Protein AF-A0A7W8LLH9-F1 (afdb_monomer_lite)

Structure (mmCIF, N/CA/C/O backbone):
data_AF-A0A7W8LLH9-F1
#
_entry.id   AF-A0A7W8LLH9-F1
#
loop_
_atom_site.group_PDB
_atom_site.id
_atom_site.type_symbol
_atom_site.label_atom_id
_atom_site.label_alt_id
_atom_site.label_comp_id
_atom_site.label_asym_id
_atom_site.label_entity_id
_atom_site.label_seq_id
_atom_site.pdbx_PDB_ins_code
_atom_site.Cartn_x
_atom_site.Cartn_y
_atom_site.Cartn_z
_atom_site.occupancy
_atom_site.B_iso_or_equiv
_atom_site.auth_seq_id
_atom_site.auth_comp_id
_atom_site.auth_asym_id
_atom_site.auth_atom_id
_atom_site.pdbx_PDB_model_num
ATOM 1 N N . MET A 1 1 ? 4.913 -6.578 -1.506 1.00 95.44 1 MET A N 1
ATOM 2 C CA . MET A 1 1 ? 4.907 -6.444 -0.032 1.00 95.44 1 MET A CA 1
ATOM 3 C C . MET A 1 1 ? 3.477 -6.186 0.408 1.00 95.44 1 MET A C 1
ATOM 5 O O . MET A 1 1 ? 2.700 -5.723 -0.421 1.00 95.44 1 MET A O 1
ATOM 9 N N . THR A 1 2 ? 3.127 -6.516 1.652 1.00 96.88 2 THR A N 1
ATOM 10 C CA . THR A 1 2 ? 1.766 -6.347 2.184 1.00 96.88 2 THR A CA 1
ATOM 11 C C . THR A 1 2 ? 1.833 -5.666 3.542 1.00 96.88 2 THR A C 1
ATOM 13 O O . THR A 1 2 ? 2.620 -6.098 4.379 1.00 96.88 2 THR A O 1
ATOM 16 N N . GLU A 1 3 ? 1.009 -4.642 3.748 1.00 95.62 3 GLU A N 1
ATOM 17 C CA . GLU A 1 3 ? 0.879 -3.913 5.014 1.00 95.62 3 GLU A CA 1
ATOM 18 C C . GLU A 1 3 ? -0.593 -3.836 5.430 1.00 95.62 3 GLU A C 1
ATOM 20 O O . GLU A 1 3 ? -1.489 -3.880 4.581 1.00 95.62 3 GLU A O 1
ATOM 25 N N . THR A 1 4 ? -0.862 -3.782 6.735 1.00 97.81 4 THR A N 1
ATOM 26 C CA . THR A 1 4 ? -2.231 -3.709 7.271 1.00 97.81 4 THR A CA 1
ATOM 27 C C . THR A 1 4 ? -2.379 -2.564 8.264 1.00 97.81 4 THR A C 1
ATOM 29 O O . THR A 1 4 ? -1.641 -2.482 9.241 1.00 97.81 4 THR A O 1
ATOM 32 N N . PHE A 1 5 ? -3.398 -1.735 8.059 1.00 97.38 5 PHE A N 1
ATOM 33 C CA . PHE A 1 5 ? -3.713 -0.569 8.881 1.00 97.38 5 PHE A CA 1
ATOM 34 C C . PHE A 1 5 ? -5.053 -0.744 9.587 1.00 97.38 5 PHE A C 1
ATOM 36 O O . PHE A 1 5 ? -5.969 -1.397 9.077 1.00 97.38 5 PHE A O 1
ATOM 43 N N . SER A 1 6 ? -5.193 -0.136 10.764 1.00 97.38 6 SER A N 1
ATOM 44 C CA . SER A 1 6 ? -6.413 -0.266 11.570 1.00 97.38 6 SER A CA 1
ATOM 45 C C . SER A 1 6 ? -7.574 0.562 11.021 1.00 97.38 6 SER A C 1
ATOM 47 O O . SER A 1 6 ? -8.714 0.350 11.419 1.00 97.38 6 SER A O 1
ATOM 49 N N . ASN A 1 7 ? -7.285 1.552 10.174 1.00 95.81 7 ASN A N 1
ATOM 50 C CA . ASN A 1 7 ? -8.250 2.472 9.580 1.00 95.81 7 ASN A CA 1
ATOM 51 C C . ASN A 1 7 ? -7.610 3.245 8.411 1.00 95.81 7 ASN A C 1
ATOM 53 O O . ASN A 1 7 ? -6.393 3.219 8.213 1.00 95.81 7 ASN A O 1
ATOM 57 N N . TRP A 1 8 ? -8.443 3.976 7.670 1.00 96.00 8 TRP A N 1
ATOM 58 C CA . TRP A 1 8 ? -8.020 4.817 6.548 1.00 96.00 8 TRP A CA 1
ATOM 59 C C . TRP A 1 8 ? -7.087 5.965 6.952 1.00 96.00 8 TRP A C 1
ATOM 61 O O . TRP A 1 8 ? -6.194 6.304 6.189 1.00 96.00 8 TRP A O 1
ATOM 71 N N . THR A 1 9 ? -7.223 6.522 8.160 1.00 97.25 9 THR A N 1
ATOM 72 C CA . THR A 1 9 ? -6.361 7.621 8.631 1.00 97.25 9 THR A CA 1
ATOM 73 C C . THR A 1 9 ? -4.910 7.172 8.819 1.00 97.25 9 THR A C 1
ATOM 75 O O . THR A 1 9 ? -3.984 7.890 8.446 1.00 97.25 9 THR A O 1
ATOM 78 N N . GLU A 1 10 ? -4.699 5.986 9.392 1.00 97.56 10 GLU A N 1
ATOM 79 C CA . GLU A 1 10 ? -3.369 5.381 9.536 1.00 97.56 10 GLU A CA 1
ATOM 80 C C . GLU A 1 10 ? -2.758 5.058 8.174 1.00 97.56 10 GLU A C 1
ATOM 82 O O . GLU A 1 10 ? -1.585 5.358 7.942 1.00 97.56 10 GLU A O 1
ATOM 87 N N . TYR A 1 11 ? -3.564 4.503 7.266 1.00 97.00 11 TYR A N 1
ATOM 88 C CA . TYR A 1 11 ? -3.139 4.257 5.894 1.00 97.00 11 TYR A CA 1
ATOM 89 C C . TYR A 1 11 ? -2.736 5.555 5.182 1.00 97.00 11 TYR A C 1
ATOM 91 O O . TYR A 1 11 ? -1.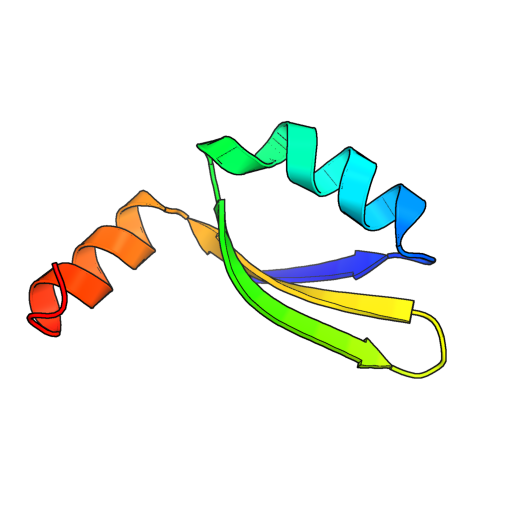652 5.606 4.611 1.00 97.00 11 TYR A O 1
ATOM 99 N N . ASP A 1 12 ? -3.537 6.619 5.258 1.00 96.75 12 ASP 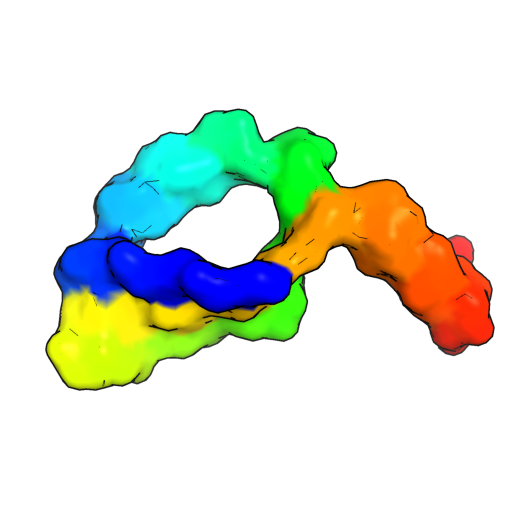A N 1
ATOM 100 C CA . ASP A 1 12 ? -3.237 7.903 4.613 1.00 96.75 12 ASP A CA 1
ATOM 101 C C . ASP A 1 12 ? -1.944 8.524 5.157 1.00 96.75 12 ASP A C 1
ATOM 103 O O . ASP A 1 12 ? -1.103 9.006 4.393 1.00 96.75 12 ASP A O 1
ATOM 107 N N . ALA A 1 13 ? -1.747 8.480 6.478 1.00 97.62 13 ALA A N 1
ATOM 108 C CA . ALA A 1 13 ? -0.533 8.986 7.110 1.00 97.62 13 ALA A CA 1
ATOM 109 C C . ALA A 1 13 ? 0.723 8.229 6.647 1.00 97.62 13 ALA A C 1
ATOM 111 O O . ALA A 1 13 ? 1.777 8.846 6.462 1.00 97.62 13 ALA A O 1
ATOM 112 N N . TRP A 1 14 ? 0.615 6.911 6.455 1.00 96.69 14 TRP A N 1
ATOM 113 C CA . TRP A 1 14 ? 1.683 6.078 5.904 1.00 96.69 14 TRP A CA 1
ATOM 114 C C . TRP A 1 14 ? 1.895 6.343 4.410 1.00 96.69 14 TRP A C 1
ATOM 116 O O . TRP A 1 14 ? 3.026 6.545 3.968 1.00 96.69 14 TRP A O 1
ATOM 126 N N . LEU A 1 15 ? 0.809 6.418 3.639 1.00 96.19 15 LEU A N 1
ATOM 127 C CA . LEU A 1 15 ? 0.836 6.635 2.199 1.00 96.19 15 LEU A CA 1
ATOM 128 C C . LEU A 1 15 ? 1.570 7.928 1.860 1.00 96.19 15 LEU A C 1
ATOM 130 O O . LEU A 1 15 ? 2.426 7.912 0.989 1.00 96.19 15 LEU A O 1
ATOM 134 N N . ILE A 1 16 ? 1.295 9.027 2.565 1.00 96.06 16 ILE A N 1
ATOM 135 C CA . ILE A 1 16 ? 1.962 10.317 2.329 1.00 96.06 16 ILE A CA 1
ATOM 136 C C . ILE A 1 16 ? 3.484 10.207 2.489 1.00 96.06 16 ILE A C 1
ATOM 138 O O . ILE A 1 16 ? 4.225 10.817 1.721 1.00 96.06 16 ILE A O 1
ATOM 142 N N . GLN A 1 17 ? 3.955 9.428 3.463 1.00 96.38 17 GLN A N 1
ATOM 143 C CA . GLN A 1 17 ? 5.386 9.277 3.741 1.00 96.38 17 GLN A CA 1
ATOM 144 C C . GLN A 1 17 ? 6.091 8.406 2.702 1.00 96.38 17 GLN A C 1
ATOM 146 O O . GLN A 1 17 ? 7.253 8.649 2.395 1.00 96.38 17 GLN A O 1
ATOM 151 N N . HIS A 1 18 ? 5.382 7.430 2.138 1.00 95.25 18 HIS A N 1
ATOM 152 C C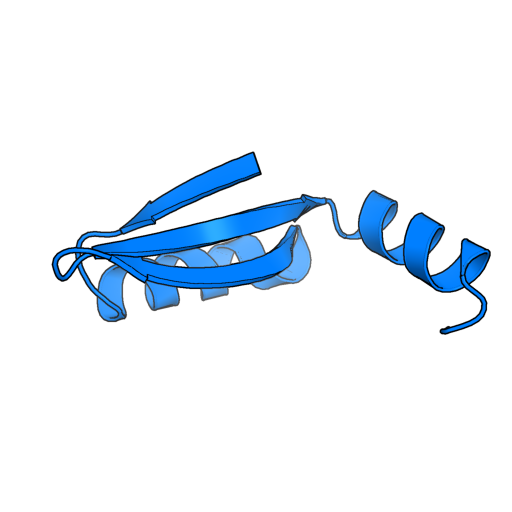A . HIS A 1 18 ? 5.959 6.444 1.226 1.00 95.25 18 HIS A CA 1
ATOM 153 C C . HIS A 1 18 ? 5.497 6.584 -0.225 1.00 95.25 18 HIS A C 1
ATOM 155 O O . HIS A 1 18 ? 5.876 5.781 -1.083 1.00 95.25 18 HIS A O 1
ATOM 161 N N . TYR A 1 19 ? 4.710 7.621 -0.523 1.00 91.56 19 TYR A N 1
ATOM 162 C CA . TYR A 1 19 ? 4.127 7.845 -1.840 1.00 91.56 19 TYR A CA 1
ATOM 163 C C . TYR A 1 19 ? 5.192 7.954 -2.923 1.00 91.56 19 TYR A C 1
ATOM 165 O O . TYR A 1 19 ? 4.934 7.578 -4.060 1.00 91.56 19 TYR A O 1
ATOM 173 N N . GLU A 1 20 ? 6.382 8.473 -2.613 1.00 95.00 20 GLU A N 1
ATOM 174 C CA . GLU A 1 20 ? 7.471 8.598 -3.586 1.00 95.00 20 GLU A CA 1
ATOM 175 C C . GLU A 1 20 ? 8.219 7.280 -3.826 1.00 95.00 20 GLU A C 1
ATOM 177 O O . GLU A 1 20 ? 8.736 7.073 -4.921 1.00 95.00 20 GLU A O 1
ATOM 182 N N . GLU A 1 21 ? 8.219 6.365 -2.858 1.00 95.88 21 GLU A N 1
ATOM 183 C CA . GLU A 1 21 ? 9.033 5.145 -2.873 1.00 95.88 21 GLU A CA 1
ATOM 184 C C . GLU A 1 21 ? 8.279 3.935 -3.437 1.00 95.88 21 GLU A C 1
ATOM 186 O O . GLU A 1 21 ? 8.847 3.112 -4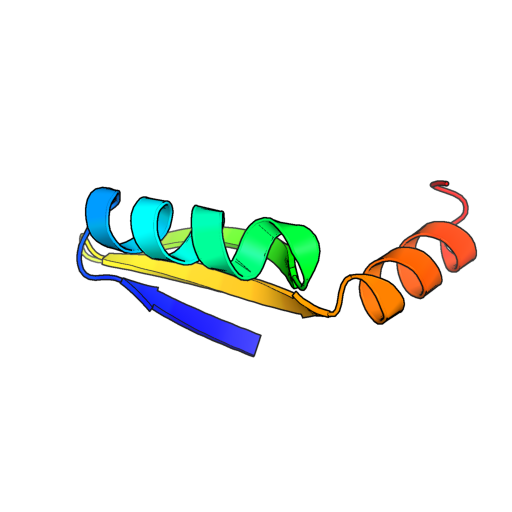.170 1.00 95.88 21 GLU A O 1
ATOM 191 N N . PHE A 1 22 ? 6.988 3.825 -3.118 1.00 96.50 22 PHE A N 1
ATOM 192 C CA . PHE A 1 22 ? 6.185 2.646 -3.422 1.00 96.50 22 PHE A CA 1
ATOM 193 C C . PHE A 1 22 ? 5.049 2.934 -4.407 1.00 96.50 22 PHE A C 1
ATOM 195 O O . PHE A 1 22 ? 4.461 4.014 -4.445 1.00 96.50 22 PHE A O 1
ATOM 202 N N . ALA A 1 23 ? 4.757 1.935 -5.236 1.00 95.06 23 ALA A N 1
ATOM 203 C CA . ALA A 1 23 ? 3.556 1.850 -6.048 1.00 95.06 23 ALA A CA 1
ATOM 204 C C . ALA A 1 23 ? 2.586 0.874 -5.377 1.00 95.06 23 ALA A C 1
ATOM 206 O O . ALA A 1 23 ? 2.939 -0.276 -5.101 1.00 95.06 23 ALA A O 1
ATOM 207 N N . MET A 1 24 ? 1.364 1.335 -5.133 1.00 95.62 24 MET A N 1
ATOM 208 C CA . MET A 1 24 ? 0.291 0.532 -4.560 1.00 95.62 24 MET A CA 1
ATOM 209 C C . MET A 1 24 ? -0.330 -0.289 -5.683 1.00 95.62 24 MET A C 1
ATOM 211 O O . MET A 1 24 ? -0.830 0.261 -6.663 1.00 95.62 24 MET A O 1
ATOM 215 N N . THR A 1 25 ? -0.277 -1.609 -5.555 1.00 94.88 25 THR A N 1
ATOM 216 C CA . THR A 1 25 ? -0.806 -2.543 -6.553 1.00 94.88 25 THR A CA 1
ATOM 217 C C . THR A 1 25 ? -2.219 -2.994 -6.210 1.00 94.88 25 THR A C 1
ATOM 219 O O . THR A 1 25 ? -2.975 -3.346 -7.113 1.00 94.88 25 THR A O 1
ATOM 222 N N . LYS A 1 26 ? -2.589 -2.981 -4.922 1.00 96.44 26 LYS A N 1
ATOM 223 C CA . LYS A 1 26 ? -3.932 -3.323 -4.440 1.00 96.44 26 LYS A CA 1
ATOM 224 C C . LYS A 1 26 ? -4.197 -2.683 -3.080 1.00 96.44 26 LYS A C 1
ATOM 226 O O . LYS A 1 26 ? -3.293 -2.606 -2.255 1.00 96.44 26 LYS A O 1
ATOM 231 N N . VAL A 1 27 ? -5.428 -2.237 -2.854 1.00 96.62 27 VAL A N 1
ATOM 232 C CA . VAL A 1 27 ? -5.902 -1.711 -1.567 1.00 96.62 27 VAL A CA 1
ATOM 233 C C . VAL A 1 27 ? -7.297 -2.279 -1.340 1.00 96.62 27 VAL A C 1
ATOM 235 O O . VAL A 1 27 ? -8.168 -2.078 -2.183 1.00 96.62 27 VAL A O 1
ATOM 238 N N . ASP A 1 28 ? -7.499 -2.978 -0.228 1.00 97.62 28 ASP A N 1
ATOM 239 C CA . ASP A 1 28 ? -8.781 -3.571 0.163 1.00 97.62 28 ASP A CA 1
ATOM 240 C C . ASP A 1 28 ? -9.115 -3.247 1.621 1.00 97.62 28 ASP A C 1
ATOM 242 O O . ASP A 1 28 ? -8.227 -2.997 2.435 1.00 97.62 28 ASP A O 1
ATOM 246 N N . GLU A 1 29 ? -10.400 -3.316 1.967 1.00 96.94 29 GLU A N 1
ATOM 247 C CA . GLU A 1 29 ? -10.861 -3.303 3.356 1.00 96.94 29 GLU A CA 1
ATOM 248 C C . GLU A 1 29 ? -11.366 -4.701 3.738 1.00 96.94 29 GLU A C 1
ATOM 250 O O . GLU A 1 29 ? -12.307 -5.221 3.137 1.00 96.94 29 GLU A O 1
ATOM 255 N N . ILE A 1 30 ? -10.721 -5.328 4.723 1.00 95.81 30 ILE A N 1
ATOM 256 C CA . ILE A 1 30 ? -11.021 -6.686 5.193 1.00 95.81 30 ILE A CA 1
ATOM 257 C C . ILE A 1 30 ? -11.217 -6.630 6.706 1.00 95.81 30 ILE A C 1
ATOM 259 O O . ILE A 1 30 ? -10.322 -6.211 7.437 1.00 95.81 30 ILE A O 1
ATOM 263 N N . ASP A 1 31 ? -12.399 -7.035 7.178 1.00 94.81 31 ASP A N 1
ATOM 264 C CA . ASP A 1 31 ? -12.769 -7.033 8.602 1.00 94.81 31 ASP A CA 1
ATOM 265 C C . ASP A 1 31 ? -12.538 -5.675 9.302 1.00 94.81 31 ASP A C 1
ATOM 267 O O . ASP A 1 31 ? -12.104 -5.609 10.454 1.00 94.81 31 ASP A O 1
ATOM 271 N N . GLY A 1 32 ? -12.808 -4.574 8.590 1.00 94.31 32 GLY A N 1
ATOM 272 C CA . GLY A 1 32 ? -12.631 -3.204 9.087 1.00 94.31 32 GLY A CA 1
ATOM 273 C C . GLY A 1 32 ? -11.175 -2.729 9.154 1.00 94.31 32 GLY A C 1
ATOM 274 O O . GLY A 1 32 ? -10.907 -1.685 9.743 1.00 94.31 32 GLY A O 1
ATOM 275 N N . LYS A 1 33 ? -10.232 -3.479 8.572 1.00 96.81 33 LYS A N 1
ATOM 276 C CA . LYS A 1 33 ? -8.823 -3.095 8.416 1.00 96.81 33 LYS A CA 1
ATOM 277 C C . LYS A 1 33 ? -8.503 -2.820 6.957 1.00 96.81 33 LYS A C 1
ATOM 279 O O . LYS A 1 33 ? -9.020 -3.499 6.075 1.00 96.81 33 LYS A O 1
ATOM 284 N N . VAL A 1 34 ? -7.596 -1.884 6.710 1.00 98.12 34 VAL A N 1
ATOM 285 C CA . VAL A 1 34 ? -7.114 -1.580 5.358 1.00 98.12 34 VAL A CA 1
ATOM 286 C C . VAL A 1 34 ? -5.894 -2.450 5.071 1.00 98.12 34 VAL A C 1
ATOM 2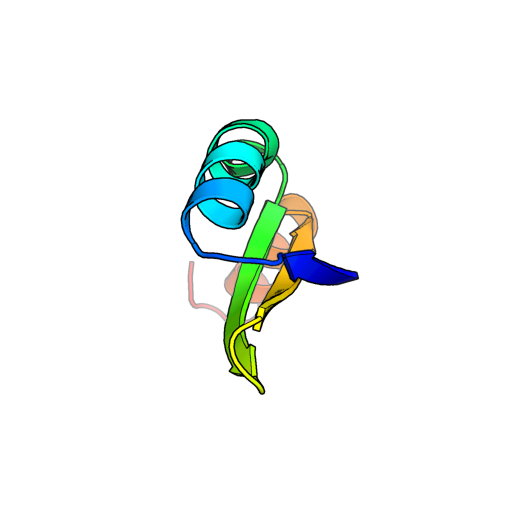88 O O . VAL A 1 34 ? -4.899 -2.367 5.787 1.00 98.12 34 VAL A O 1
ATOM 291 N N . VAL A 1 35 ? -5.959 -3.291 4.043 1.00 98.00 35 VAL A N 1
ATOM 292 C CA . VAL A 1 35 ? -4.870 -4.176 3.609 1.00 98.00 35 VAL A CA 1
ATOM 293 C C . VAL A 1 35 ? -4.346 -3.684 2.267 1.00 98.00 35 VAL A C 1
ATOM 295 O O . VAL A 1 35 ? -5.097 -3.564 1.300 1.00 98.00 35 VAL A O 1
ATOM 298 N N . VAL A 1 36 ? -3.048 -3.403 2.204 1.00 97.56 36 VAL A N 1
ATOM 299 C CA . VAL A 1 36 ? -2.402 -2.804 1.033 1.00 97.56 36 VAL A CA 1
ATOM 300 C C . VAL A 1 36 ? -1.323 -3.733 0.520 1.00 97.56 36 VAL A C 1
ATOM 302 O O . VAL A 1 36 ? -0.434 -4.138 1.265 1.00 97.56 36 VAL A O 1
ATOM 305 N N . GLU A 1 37 ? -1.362 -4.024 -0.773 1.00 97.69 37 GLU A N 1
ATOM 306 C CA . GLU A 1 37 ? -0.260 -4.641 -1.497 1.00 97.69 37 GLU A CA 1
ATOM 307 C C . GLU A 1 37 ? 0.477 -3.551 -2.277 1.00 97.69 37 GLU A C 1
ATOM 309 O O . GLU A 1 37 ? -0.131 -2.744 -2.985 1.00 97.69 37 GLU A O 1
ATOM 314 N N . TYR A 1 38 ? 1.795 -3.514 -2.132 1.00 97.12 38 TYR A N 1
ATOM 315 C CA . TYR A 1 38 ? 2.642 -2.500 -2.750 1.00 97.12 38 TYR A CA 1
ATOM 316 C C . TYR A 1 38 ? 4.006 -3.067 -3.132 1.00 97.12 38 TYR A C 1
ATOM 318 O O . TYR A 1 38 ? 4.440 -4.126 -2.659 1.00 97.12 38 TYR A O 1
ATOM 326 N N . MET A 1 39 ? 4.711 -2.346 -3.993 1.00 96.94 39 MET A N 1
ATOM 327 C CA . MET A 1 39 ? 6.052 -2.702 -4.445 1.00 96.94 39 MET A CA 1
ATOM 328 C C . MET A 1 39 ? 6.899 -1.454 -4.729 1.00 96.94 39 MET A C 1
ATOM 330 O O . MET A 1 39 ? 6.338 -0.366 -4.865 1.00 96.94 39 MET A O 1
ATOM 334 N N . PRO A 1 40 ? 8.238 -1.564 -4.828 1.00 97.12 40 PRO A N 1
ATOM 335 C CA . PRO A 1 40 ? 9.089 -0.429 -5.180 1.00 97.12 40 PRO A CA 1
ATOM 336 C C . PRO A 1 40 ? 8.702 0.151 -6.540 1.00 97.12 40 PRO A C 1
ATOM 338 O O . PRO A 1 40 ? 8.560 -0.597 -7.512 1.00 97.12 40 PRO A O 1
ATOM 341 N N . LYS A 1 41 ? 8.586 1.480 -6.644 1.00 95.19 41 LYS A N 1
ATOM 342 C CA . LYS A 1 41 ? 8.231 2.133 -7.916 1.00 95.19 41 LYS A CA 1
ATOM 343 C C . LYS A 1 41 ? 9.174 1.765 -9.049 1.00 95.19 41 LYS A C 1
ATOM 345 O O . LYS A 1 41 ? 8.713 1.453 -10.137 1.00 95.19 41 LYS A O 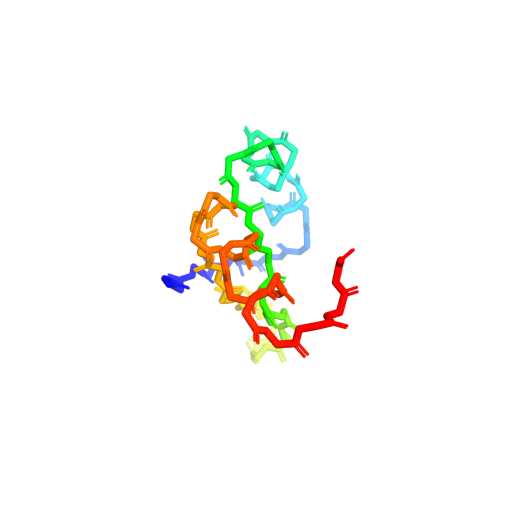1
ATOM 350 N N . ALA A 1 42 ? 10.474 1.700 -8.775 1.00 94.75 42 ALA A N 1
ATOM 351 C CA . ALA A 1 42 ? 11.470 1.320 -9.774 1.00 94.75 42 ALA A CA 1
ATOM 352 C C . ALA A 1 42 ? 11.228 -0.080 -10.373 1.00 94.75 42 ALA A C 1
ATOM 354 O O . ALA A 1 42 ? 11.631 -0.352 -11.504 1.00 94.75 42 ALA A O 1
ATOM 355 N N . GLU A 1 43 ? 10.603 -0.995 -9.627 1.00 94.88 43 GLU A N 1
ATOM 356 C CA . GLU A 1 43 ? 10.203 -2.302 -10.150 1.00 94.88 43 GLU A CA 1
ATOM 357 C C . GLU A 1 43 ? 8.875 -2.227 -10.901 1.00 94.88 43 GLU A C 1
ATOM 359 O O . GLU A 1 43 ? 8.761 -2.803 -11.983 1.00 94.88 43 GLU A O 1
ATOM 364 N N . TRP A 1 44 ? 7.901 -1.486 -10.371 1.00 93.69 44 TRP A N 1
ATOM 365 C CA . TRP A 1 44 ? 6.615 -1.258 -11.029 1.00 93.69 44 TRP A CA 1
ATOM 366 C C . TRP A 1 44 ? 6.781 -0.593 -12.405 1.00 93.69 44 TRP A C 1
ATOM 368 O O . TRP A 1 44 ? 6.241 -1.072 -13.398 1.00 93.69 44 TRP A O 1
ATOM 378 N N . GLU A 1 45 ? 7.629 0.431 -12.507 1.00 92.62 45 GLU A N 1
ATOM 379 C CA . GLU A 1 45 ? 7.947 1.124 -13.760 1.00 92.62 45 GLU A CA 1
ATOM 380 C C . GLU A 1 45 ? 8.571 0.189 -14.801 1.00 92.62 45 GLU A C 1
ATOM 382 O O . GLU A 1 45 ? 8.234 0.247 -15.985 1.00 92.62 45 GLU A O 1
ATOM 387 N N . LYS A 1 46 ? 9.460 -0.716 -14.370 1.00 93.88 46 LYS A N 1
ATOM 388 C CA . LYS A 1 46 ? 10.033 -1.738 -15.256 1.00 93.88 46 LYS A CA 1
ATOM 389 C C . LYS A 1 46 ? 8.959 -2.690 -15.773 1.00 93.88 46 LYS A C 1
ATOM 391 O O . LYS A 1 46 ? 9.010 -3.051 -16.947 1.00 93.88 46 LYS A O 1
ATOM 396 N N . GLN A 1 47 ? 8.011 -3.091 -14.925 1.00 92.12 47 GLN A N 1
ATOM 397 C CA . GLN A 1 47 ? 6.917 -3.979 -15.318 1.00 92.12 47 GLN A CA 1
ATOM 398 C C . GLN A 1 47 ? 5.964 -3.304 -16.303 1.00 92.12 47 GLN A C 1
ATOM 400 O O . GLN A 1 47 ? 5.673 -3.878 -17.348 1.00 92.12 47 GLN A O 1
ATOM 405 N N . GLU A 1 48 ? 5.535 -2.075 -16.028 1.00 90.62 48 GLU A N 1
ATOM 406 C CA . GLU A 1 48 ? 4.609 -1.340 -16.896 1.00 90.62 48 GLU A CA 1
ATOM 407 C C . GLU A 1 48 ? 5.244 -0.987 -18.248 1.00 90.62 48 GLU A C 1
ATOM 409 O O . GLU A 1 48 ? 4.598 -1.123 -19.290 1.00 90.62 48 GLU A O 1
ATOM 414 N N . ARG A 1 49 ? 6.542 -0.649 -18.265 1.00 90.69 49 ARG A N 1
ATOM 415 C CA . ARG A 1 49 ? 7.304 -0.479 -19.510 1.00 90.69 49 ARG A CA 1
ATOM 416 C C . ARG A 1 49 ? 7.439 -1.791 -20.285 1.00 90.69 49 ARG A C 1
ATOM 418 O O . ARG A 1 49 ? 7.292 -1.797 -21.503 1.00 90.69 49 ARG A O 1
ATOM 425 N N . ALA A 1 50 ? 7.709 -2.908 -19.607 1.00 90.12 50 ALA A N 1
ATOM 426 C CA . ALA A 1 50 ? 7.758 -4.225 -20.246 1.00 90.12 50 ALA A CA 1
ATOM 427 C C . ALA A 1 50 ? 6.382 -4.666 -20.779 1.00 90.12 50 ALA A C 1
ATOM 429 O O . ALA A 1 50 ? 6.307 -5.346 -21.800 1.00 90.12 50 ALA A O 1
ATOM 430 N N . ALA A 1 51 ? 5.301 -4.247 -20.118 1.00 89.19 51 ALA A N 1
ATOM 431 C CA . ALA A 1 51 ? 3.923 -4.482 -20.530 1.00 89.19 51 ALA A CA 1
ATOM 432 C C . ALA A 1 51 ? 3.434 -3.521 -21.633 1.00 89.19 51 ALA A C 1
ATOM 434 O O . ALA A 1 51 ? 2.325 -3.703 -22.135 1.00 89.19 51 ALA A O 1
ATOM 435 N N . GLY A 1 52 ? 4.231 -2.512 -22.012 1.00 87.50 52 GLY A N 1
ATOM 436 C CA . GLY A 1 52 ? 3.880 -1.518 -23.032 1.00 87.50 52 GLY A CA 1
ATOM 437 C C . GLY A 1 52 ? 2.773 -0.545 -22.612 1.00 87.50 52 GLY A C 1
ATOM 438 O O . GLY A 1 52 ? 2.041 -0.054 -23.468 1.00 87.50 52 GLY A O 1
ATOM 439 N N . ARG A 1 53 ? 2.607 -0.310 -21.306 1.00 78.81 53 ARG A N 1
ATOM 440 C CA . ARG A 1 53 ? 1.583 0.584 -20.731 1.00 78.81 53 ARG A CA 1
ATOM 441 C C . ARG A 1 53 ? 2.113 1.981 -20.380 1.00 78.81 53 ARG A C 1
ATOM 443 O O . ARG A 1 53 ? 1.312 2.873 -20.112 1.00 78.81 53 ARG A O 1
ATOM 450 N N . MET A 1 54 ? 3.436 2.155 -20.418 1.00 62.50 54 MET A N 1
ATOM 451 C CA . MET A 1 54 ? 4.176 3.421 -20.323 1.00 62.50 54 MET A CA 1
ATOM 452 C C . MET A 1 54 ? 5.060 3.599 -21.551 1.00 62.50 54 MET A C 1
ATOM 454 O O . MET A 1 54 ? 5.134 4.743 -22.047 1.00 62.50 54 MET A O 1
#

pLDDT: mean 94.48, std 5.46, range [62.5, 98.12]

Foldseek 3Di:
DKDKAQAPVRVVVVCVVCVQFKDWPDWDQDPNMIMTDIDGVVVVVVVCVVVVND

Organism: NCBI:txid744515

Sequence (54 aa):
MTETFSNWTEYDAWLIQHYEEFAMTKVDEIDGKVVVEYMPKAEWEKQERAAGRM

Radius of gyration: 12.44 Å; chains: 1; bounding box: 24×17×35 Å

Secondary structure (DSSP, 8-state):
-EEEESSHHHHHHHHHHHTTTEEEEEEEEETTEEEEEEEEHHHHHHHHHHTT--